Protein AF-A0A2A3MNR7-F1 (afdb_monomer)

Structure (mmCIF, N/CA/C/O backbone):
data_AF-A0A2A3MNR7-F1
#
_entry.id   AF-A0A2A3MNR7-F1
#
loop_
_atom_site.group_PDB
_atom_site.id
_atom_site.type_symbol
_atom_site.label_atom_id
_atom_site.label_alt_id
_atom_site.label_comp_id
_atom_site.label_asym_id
_atom_site.label_entity_id
_atom_site.label_seq_id
_atom_site.pdbx_PDB_ins_code
_atom_site.Cartn_x
_atom_site.Cartn_y
_atom_site.Cartn_z
_atom_site.occupancy
_atom_site.B_iso_or_equiv
_atom_site.auth_seq_id
_atom_site.auth_comp_id
_atom_site.auth_asym_id
_atom_site.auth_atom_id
_atom_site.pdbx_PDB_model_num
ATOM 1 N N . TYR A 1 1 ? 2.827 24.874 8.748 1.00 55.03 1 TYR A N 1
ATOM 2 C CA . TYR A 1 1 ? 3.082 24.384 10.120 1.00 55.03 1 TYR A CA 1
ATOM 3 C C . TYR A 1 1 ? 2.270 25.100 11.199 1.00 55.03 1 TYR A C 1
ATOM 5 O O . TYR A 1 1 ? 1.601 24.413 11.955 1.00 55.03 1 TYR A O 1
ATOM 13 N N . LEU A 1 2 ? 2.223 26.439 11.249 1.00 73.94 2 LEU A N 1
ATOM 14 C CA . LEU A 1 2 ? 1.468 27.181 12.283 1.00 73.94 2 LEU A CA 1
ATOM 15 C C . LEU A 1 2 ? -0.042 26.859 12.340 1.00 73.94 2 LEU A C 1
ATOM 17 O O . LEU A 1 2 ? -0.613 26.759 13.419 1.00 73.94 2 LEU A O 1
ATOM 21 N N . VAL A 1 3 ? -0.674 26.610 11.189 1.00 75.38 3 VAL A N 1
ATOM 22 C CA . VAL A 1 3 ? -2.097 26.222 11.105 1.00 75.38 3 VAL A CA 1
ATOM 23 C C . VAL A 1 3 ? -2.357 24.831 11.700 1.00 75.38 3 VAL A C 1
ATOM 25 O O . VAL A 1 3 ? -3.360 24.630 12.377 1.00 75.38 3 VAL A O 1
ATOM 28 N N . ALA A 1 4 ? -1.428 23.887 11.519 1.00 69.19 4 ALA A N 1
ATOM 29 C CA . ALA A 1 4 ? -1.534 22.541 12.084 1.00 69.19 4 ALA A CA 1
ATOM 30 C C . ALA A 1 4 ? -1.409 22.557 13.616 1.00 69.19 4 ALA A C 1
ATOM 32 O O . ALA A 1 4 ? -2.132 21.832 14.297 1.00 69.19 4 ALA A O 1
ATOM 33 N N . ILE A 1 5 ? -0.553 23.436 14.153 1.00 79.00 5 ILE A N 1
ATOM 34 C CA . ILE A 1 5 ? -0.389 23.664 15.598 1.00 79.00 5 ILE A CA 1
ATOM 35 C C . ILE A 1 5 ? -1.657 24.302 16.187 1.00 79.00 5 ILE A C 1
ATOM 37 O O . ILE A 1 5 ? -2.170 23.855 17.209 1.00 79.00 5 ILE A O 1
ATOM 41 N N . GLY A 1 6 ? -2.221 25.306 15.509 1.00 86.88 6 GLY A N 1
ATOM 42 C CA . GLY A 1 6 ? -3.473 25.936 15.938 1.00 86.88 6 GLY A CA 1
ATOM 43 C C . GLY A 1 6 ? -4.669 24.976 15.933 1.00 86.88 6 GLY A C 1
ATOM 44 O O . GLY A 1 6 ? -5.518 25.048 16.819 1.00 86.88 6 GLY A O 1
ATOM 45 N N . ALA A 1 7 ? -4.723 24.054 14.969 1.00 75.44 7 ALA A N 1
ATOM 46 C CA . ALA A 1 7 ? -5.771 23.039 14.882 1.00 75.44 7 ALA A CA 1
ATOM 47 C C . ALA A 1 7 ? -5.629 21.945 15.956 1.00 75.44 7 ALA A C 1
ATOM 49 O O . ALA A 1 7 ? -6.628 21.541 16.547 1.00 75.44 7 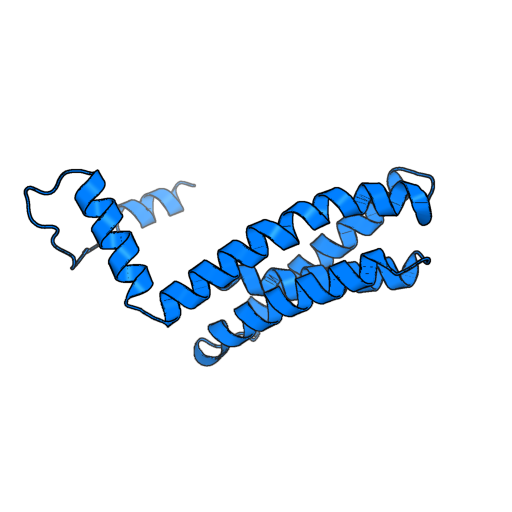ALA A O 1
ATOM 50 N N . THR A 1 8 ? -4.401 21.513 16.264 1.00 75.06 8 THR A N 1
ATOM 51 C CA . THR A 1 8 ? -4.145 20.516 17.324 1.00 75.06 8 THR A CA 1
ATOM 52 C C . THR A 1 8 ? -4.439 21.056 18.718 1.00 75.06 8 THR A C 1
ATOM 54 O O . THR A 1 8 ? -5.001 20.334 19.534 1.00 75.06 8 THR A O 1
ATOM 57 N N . LEU A 1 9 ? -4.169 22.336 18.984 1.00 77.50 9 LEU A N 1
ATOM 58 C CA . LEU A 1 9 ? -4.509 22.962 20.270 1.00 77.50 9 LEU A CA 1
ATOM 59 C C . LEU A 1 9 ? -6.023 23.130 20.492 1.00 77.50 9 LEU A C 1
ATOM 61 O O . LEU A 1 9 ? -6.460 23.281 21.629 1.00 77.50 9 LEU A O 1
ATOM 65 N N . ARG A 1 10 ? -6.831 23.102 19.423 1.00 74.62 10 ARG A N 1
ATOM 66 C CA . ARG A 1 10 ? -8.303 23.183 19.493 1.00 74.62 10 ARG A CA 1
ATOM 67 C C . ARG A 1 10 ? -8.988 21.820 19.560 1.00 74.62 10 ARG A C 1
ATOM 69 O O . ARG A 1 10 ? -10.193 21.757 19.793 1.00 74.62 10 ARG A O 1
ATOM 76 N N . LEU A 1 11 ? -8.241 20.737 19.362 1.00 68.94 11 LEU A N 1
ATOM 77 C CA . LEU A 1 11 ? -8.750 19.382 19.507 1.00 68.94 11 LEU A CA 1
ATOM 78 C C . LEU A 1 11 ? -8.827 19.026 20.994 1.00 68.94 11 LEU A C 1
ATOM 80 O O . LEU A 1 11 ? -7.868 18.559 21.601 1.00 68.94 11 LEU A O 1
ATOM 84 N N . THR A 1 12 ? -10.005 19.205 21.586 1.00 56.69 12 THR A N 1
ATOM 85 C CA . THR A 1 12 ? -10.353 18.529 22.838 1.00 56.69 12 THR A CA 1
ATOM 86 C C . THR A 1 12 ? -10.630 17.062 22.515 1.00 56.69 12 THR A C 1
ATOM 88 O O . THR A 1 12 ? -11.754 16.678 22.200 1.00 56.69 12 THR A O 1
ATOM 91 N N . TYR A 1 13 ? -9.583 16.237 22.537 1.00 58.97 13 TYR A N 1
ATOM 92 C CA . TYR A 1 13 ? -9.712 14.789 22.400 1.00 58.97 13 TYR A CA 1
ATOM 93 C C . TYR A 1 13 ? -10.429 14.235 23.638 1.00 58.97 13 TYR A C 1
ATOM 95 O O . TYR A 1 13 ? -9.826 14.023 24.691 1.00 58.97 13 TYR A O 1
ATOM 103 N N . ARG A 1 14 ? -11.747 14.049 23.535 1.00 44.31 14 ARG A N 1
ATOM 104 C CA . ARG A 1 14 ? -12.553 13.420 24.581 1.00 44.31 14 ARG A CA 1
ATOM 105 C C . ARG A 1 14 ? -12.430 11.907 24.433 1.00 44.31 14 ARG A C 1
ATOM 107 O O . ARG A 1 14 ? -13.185 11.281 23.700 1.00 44.31 14 ARG A O 1
ATOM 114 N N . ASN A 1 15 ? -11.434 11.336 25.104 1.00 53.00 15 ASN A N 1
ATOM 115 C CA . ASN A 1 15 ? -11.301 9.892 25.232 1.00 53.00 15 ASN A CA 1
ATOM 116 C C . ASN A 1 15 ? -12.396 9.396 26.192 1.00 53.00 15 ASN A C 1
ATOM 118 O O . ASN A 1 15 ? -12.287 9.596 27.399 1.00 53.00 15 ASN A O 1
ATOM 122 N N . GLU A 1 16 ? -13.472 8.801 25.674 1.00 51.75 16 GLU A N 1
ATOM 123 C CA . GLU A 1 16 ? -14.522 8.186 26.509 1.00 51.75 16 GLU A CA 1
ATOM 124 C C . GLU A 1 16 ? -14.051 6.883 27.179 1.00 51.75 16 GLU A C 1
ATOM 126 O O . GLU A 1 16 ? -14.688 6.397 28.110 1.00 51.75 16 GLU A O 1
ATOM 131 N N . ALA A 1 17 ? -12.880 6.364 26.800 1.00 54.88 17 ALA A N 1
ATOM 132 C CA . ALA A 1 17 ? -12.190 5.333 27.560 1.00 54.88 17 ALA A CA 1
ATOM 133 C C . ALA A 1 17 ? -11.466 5.962 28.764 1.00 54.88 17 ALA A C 1
ATOM 135 O O . ALA A 1 17 ? -1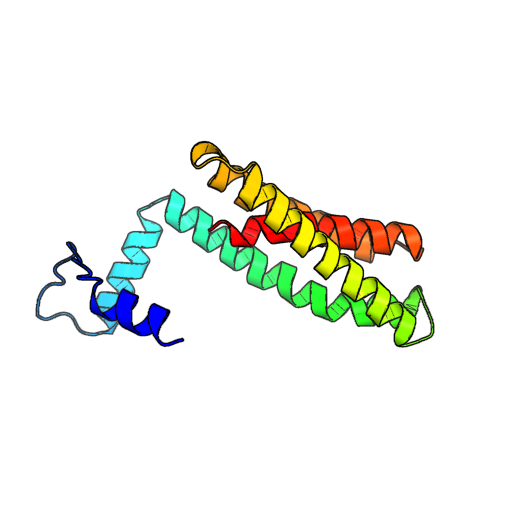0.255 6.202 28.739 1.00 54.88 17 ALA A O 1
ATOM 136 N N . GLN A 1 18 ? -12.211 6.247 29.835 1.00 51.12 18 GLN A N 1
ATOM 137 C CA . GLN A 1 18 ? -11.621 6.428 31.162 1.00 51.12 18 GLN A CA 1
ATOM 138 C C . GLN A 1 18 ? -10.896 5.132 31.547 1.00 51.12 18 GLN A C 1
ATOM 140 O O . GLN A 1 18 ? -11.519 4.139 31.913 1.00 51.12 18 GLN A O 1
ATOM 145 N N . ALA A 1 19 ? -9.566 5.133 31.439 1.00 54.88 19 ALA A N 1
ATOM 146 C CA . ALA A 1 19 ? -8.748 4.064 31.992 1.00 54.88 19 ALA A CA 1
ATOM 147 C C . ALA A 1 19 ? -8.894 4.068 33.526 1.00 54.88 19 ALA A C 1
ATOM 149 O O . ALA A 1 19 ? -8.860 5.152 34.122 1.00 54.88 19 ALA A O 1
ATOM 150 N N . PRO A 1 20 ? -9.018 2.900 34.182 1.00 56.22 20 PRO A N 1
ATOM 151 C CA . PRO A 1 20 ? -8.999 2.830 35.634 1.00 56.22 20 PRO A CA 1
ATOM 152 C C . PRO A 1 20 ? -7.701 3.466 36.142 1.00 56.22 20 PRO A C 1
ATOM 154 O O . PRO A 1 20 ? -6.596 3.078 35.749 1.00 56.22 20 PRO A O 1
ATOM 157 N N . SER A 1 21 ? -7.824 4.474 37.000 1.00 56.59 21 SER A N 1
ATOM 158 C CA . SER A 1 21 ? -6.699 5.106 37.682 1.00 56.59 21 SER A CA 1
ATOM 159 C C . SER A 1 21 ? -6.030 4.076 38.602 1.00 56.59 21 SER A C 1
ATOM 161 O O . SER A 1 21 ? -6.475 3.875 39.728 1.00 56.59 21 SER A O 1
ATOM 163 N N . GLY A 1 22 ? -5.002 3.383 38.097 1.00 62.06 22 GLY A N 1
ATOM 164 C CA . GLY A 1 22 ? -4.245 2.369 38.845 1.00 62.06 22 GLY A CA 1
ATOM 165 C C . GLY A 1 22 ? -3.518 1.314 38.001 1.00 62.06 22 GLY A C 1
ATOM 166 O O . GLY A 1 22 ? -2.625 0.646 38.518 1.00 62.06 22 GLY A O 1
ATOM 167 N N . GLU A 1 23 ? -3.836 1.158 36.710 1.00 61.78 23 GLU A N 1
ATOM 168 C CA . GLU A 1 23 ? -3.186 0.139 35.872 1.00 61.78 23 GLU A CA 1
ATOM 169 C C . GLU A 1 23 ? -1.799 0.570 35.365 1.00 61.78 23 GLU A C 1
ATOM 171 O O . GLU A 1 23 ? -1.623 1.599 34.698 1.00 61.78 23 GLU A O 1
ATOM 176 N N . GLY A 1 24 ? -0.795 -0.270 35.649 1.00 81.44 24 GLY A N 1
ATOM 177 C CA . GLY A 1 24 ? 0.557 -0.131 35.112 1.00 81.44 24 GLY A CA 1
ATOM 178 C C . GLY A 1 24 ? 0.563 -0.045 33.581 1.00 81.44 24 GLY A C 1
ATOM 179 O O . GLY A 1 24 ? -0.357 -0.505 32.906 1.00 81.44 24 GLY A O 1
ATOM 180 N N . VAL A 1 25 ? 1.616 0.546 33.008 1.00 83.44 25 VAL A N 1
ATOM 181 C CA . VAL A 1 25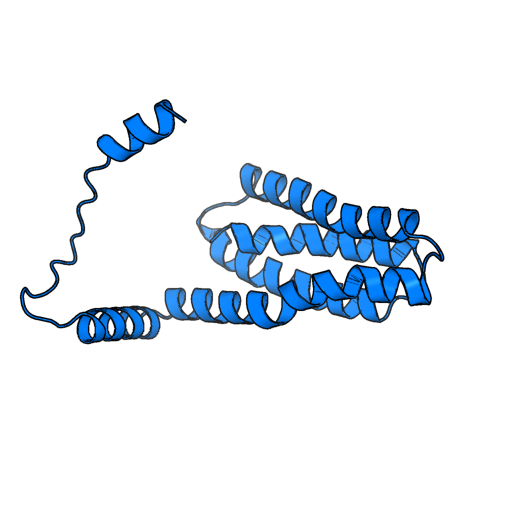 ? 1.751 0.746 31.547 1.00 83.44 25 VAL A CA 1
ATOM 182 C C . VAL A 1 25 ? 1.516 -0.555 30.765 1.00 83.44 25 VAL A C 1
ATOM 184 O O . VAL A 1 25 ? 0.814 -0.540 29.759 1.00 83.44 25 VAL A O 1
ATOM 187 N N . LEU A 1 26 ? 2.017 -1.689 31.270 1.00 85.12 26 LEU A N 1
ATOM 188 C CA . LEU A 1 26 ? 1.795 -3.011 30.674 1.00 85.12 26 LEU A CA 1
ATOM 189 C C . LEU A 1 26 ? 0.319 -3.438 30.664 1.00 85.12 26 LEU A C 1
ATOM 191 O O . LEU A 1 26 ? -0.127 -4.017 29.679 1.00 85.12 26 LEU A O 1
ATOM 195 N N . GLY A 1 27 ? -0.438 -3.137 31.724 1.00 84.12 27 GLY A N 1
ATOM 196 C CA . GLY A 1 27 ? -1.868 -3.454 31.810 1.00 84.12 27 GLY A CA 1
ATOM 197 C C . GLY A 1 27 ? -2.672 -2.713 30.745 1.00 84.12 27 GLY A C 1
ATOM 198 O O . GLY A 1 27 ? -3.494 -3.311 30.057 1.00 84.12 27 GLY A O 1
ATOM 199 N N . ARG A 1 28 ? -2.324 -1.445 30.500 1.00 80.31 28 ARG A N 1
ATOM 200 C CA . ARG A 1 28 ? -2.938 -0.632 29.441 1.00 80.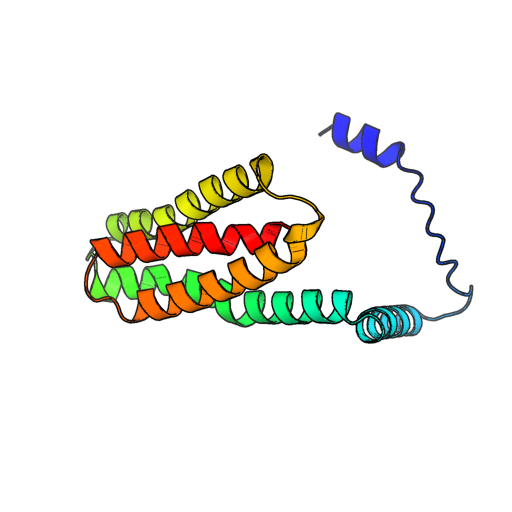31 28 ARG A CA 1
ATOM 201 C C . ARG A 1 28 ? -2.616 -1.144 28.038 1.00 80.31 28 ARG A C 1
ATOM 203 O O . ARG A 1 28 ? -3.502 -1.182 27.187 1.00 80.31 28 ARG A O 1
ATOM 210 N N . VAL A 1 29 ? -1.375 -1.573 27.797 1.00 86.38 29 VAL A N 1
ATOM 211 C CA . VAL A 1 29 ? -0.990 -2.193 26.516 1.00 86.38 29 VAL A CA 1
ATOM 212 C C . VAL A 1 29 ? -1.738 -3.512 26.312 1.00 86.38 29 VAL A C 1
ATOM 214 O O . VAL A 1 29 ? -2.312 -3.723 25.247 1.00 86.38 29 VAL A O 1
ATOM 217 N N . ALA A 1 30 ? -1.796 -4.373 27.331 1.00 87.69 30 ALA A N 1
ATOM 218 C CA . ALA A 1 30 ? -2.508 -5.647 27.256 1.00 87.69 30 ALA A CA 1
ATOM 219 C C . ALA A 1 30 ? -4.018 -5.460 27.022 1.00 87.69 30 ALA A C 1
ATOM 221 O O . ALA A 1 30 ? -4.601 -6.164 26.197 1.00 87.69 30 ALA A O 1
ATOM 222 N N . ALA A 1 31 ? -4.641 -4.481 27.687 1.00 84.50 31 ALA A N 1
ATOM 223 C CA . ALA A 1 31 ? -6.040 -4.124 27.466 1.00 84.50 31 ALA A CA 1
ATOM 224 C C . ALA A 1 31 ? -6.285 -3.628 26.031 1.00 84.50 31 ALA A C 1
ATOM 226 O O . ALA A 1 31 ? -7.248 -4.050 25.395 1.00 84.50 31 ALA A O 1
ATOM 227 N N . GLY A 1 32 ? -5.386 -2.799 25.490 1.00 83.88 32 GLY A N 1
ATOM 228 C CA . GLY A 1 32 ? -5.453 -2.340 24.100 1.00 83.88 32 GLY A CA 1
ATOM 229 C C . GLY A 1 32 ? -5.310 -3.477 23.084 1.00 83.88 32 GLY A C 1
ATOM 230 O O . GLY A 1 32 ? -6.081 -3.548 22.129 1.00 83.88 32 GLY A O 1
ATOM 231 N N . VAL A 1 33 ? -4.379 -4.410 23.312 1.00 88.06 33 VAL A N 1
ATOM 232 C CA . VAL A 1 33 ? -4.225 -5.606 22.464 1.00 88.06 33 VAL A CA 1
ATOM 233 C C . VAL A 1 33 ? -5.489 -6.461 22.510 1.00 88.06 33 VAL A C 1
ATOM 235 O O . VAL A 1 33 ? -5.993 -6.861 21.464 1.00 88.06 33 VAL A O 1
ATOM 238 N N . ARG A 1 34 ? -6.042 -6.705 23.700 1.00 89.00 34 ARG A N 1
ATOM 239 C CA . ARG A 1 34 ? -7.278 -7.479 23.852 1.00 89.00 34 ARG A CA 1
ATOM 240 C C . ARG A 1 34 ? -8.462 -6.816 23.146 1.00 89.00 34 ARG A C 1
ATOM 242 O O . ARG A 1 34 ? -9.210 -7.505 22.470 1.00 89.00 34 ARG A O 1
ATOM 249 N N . LEU A 1 35 ? -8.577 -5.491 23.228 1.00 87.88 35 LEU A N 1
ATOM 250 C CA . LEU A 1 35 ? -9.610 -4.726 22.528 1.00 87.88 35 LEU A CA 1
ATOM 251 C C . LEU A 1 35 ? -9.526 -4.896 21.003 1.00 87.88 35 LEU A C 1
ATOM 253 O O . LEU A 1 35 ? -10.547 -5.081 20.346 1.00 87.88 35 LEU A O 1
ATOM 257 N N . VAL A 1 36 ? -8.315 -4.878 20.439 1.00 88.69 36 VAL A N 1
ATOM 258 C CA . VAL A 1 36 ? -8.111 -5.148 19.006 1.00 88.69 36 VAL A CA 1
ATOM 259 C C . VAL A 1 36 ? -8.517 -6.578 18.651 1.00 88.69 36 VAL A C 1
ATOM 261 O O . VAL A 1 36 ? -9.132 -6.778 17.607 1.00 88.69 36 VAL A O 1
ATOM 264 N N . LEU A 1 37 ? -8.186 -7.551 19.506 1.00 89.31 37 LEU A N 1
ATOM 265 C CA . LEU A 1 37 ? -8.484 -8.971 19.290 1.00 89.31 37 LEU A CA 1
ATOM 266 C C . LEU A 1 37 ? -9.977 -9.312 19.434 1.00 89.31 37 LEU A C 1
ATOM 268 O O . LEU A 1 37 ? -10.457 -10.216 18.751 1.00 89.31 37 LEU A O 1
ATOM 272 N N . ASP A 1 38 ? -10.711 -8.592 20.283 1.00 92.69 38 ASP A N 1
ATOM 273 C CA . ASP A 1 38 ? -12.154 -8.790 20.468 1.00 92.69 38 ASP A CA 1
ATOM 274 C C . ASP A 1 38 ? -12.967 -8.225 19.282 1.00 92.69 38 ASP A C 1
ATOM 276 O O . ASP A 1 38 ? -14.027 -8.758 18.938 1.00 92.69 38 ASP A O 1
ATOM 280 N N . ASP A 1 39 ? -12.462 -7.191 18.595 1.00 91.50 39 ASP A N 1
ATOM 281 C CA . ASP A 1 39 ? -13.085 -6.636 17.390 1.00 91.50 39 ASP A CA 1
ATOM 282 C C . ASP A 1 39 ? -12.516 -7.274 16.107 1.00 91.50 39 ASP A C 1
ATOM 284 O O . ASP A 1 39 ? -11.377 -7.040 15.687 1.00 91.50 39 ASP A O 1
ATOM 288 N N . ARG A 1 40 ? -13.358 -8.048 15.410 1.00 87.81 40 ARG A N 1
ATOM 289 C CA . ARG A 1 40 ? -12.988 -8.728 14.154 1.00 87.81 40 ARG A CA 1
ATOM 290 C C . ARG A 1 40 ? -12.491 -7.776 13.063 1.00 87.81 40 ARG A C 1
ATOM 292 O O . ARG A 1 40 ? -11.651 -8.175 12.257 1.00 87.81 40 ARG A O 1
ATOM 299 N N . ARG A 1 41 ? -13.009 -6.547 12.993 1.00 87.06 41 ARG A N 1
ATOM 300 C CA . ARG A 1 41 ? -12.613 -5.556 11.985 1.00 87.06 41 ARG A CA 1
ATOM 301 C C . ARG A 1 41 ? -11.240 -4.979 12.310 1.00 87.06 41 ARG A C 1
ATOM 303 O O . ARG A 1 41 ? -10.414 -4.890 11.404 1.00 87.06 41 ARG A O 1
ATOM 310 N N . LEU A 1 42 ? -10.980 -4.637 13.573 1.00 88.81 42 LEU A N 1
ATOM 311 C CA . LEU A 1 42 ? -9.657 -4.167 14.005 1.00 88.81 42 LEU A CA 1
ATOM 312 C C . LEU A 1 42 ? -8.600 -5.262 13.841 1.00 88.81 42 LEU A C 1
ATOM 314 O O . LEU A 1 42 ? -7.530 -5.001 13.292 1.00 88.81 42 LEU A O 1
ATOM 318 N N . THR A 1 43 ? -8.931 -6.497 14.219 1.00 89.94 43 THR A N 1
ATOM 319 C CA . THR A 1 43 ? -8.069 -7.661 13.983 1.00 89.94 43 THR A CA 1
ATOM 320 C C . THR A 1 43 ? -7.760 -7.836 12.495 1.00 89.94 43 THR A C 1
ATOM 322 O O . THR A 1 43 ? -6.602 -8.017 12.130 1.00 89.94 43 THR A O 1
ATOM 325 N N . ALA A 1 44 ? -8.761 -7.733 11.612 1.00 88.69 44 ALA A N 1
ATOM 326 C CA . ALA A 1 44 ? -8.545 -7.851 10.170 1.00 88.69 44 ALA A CA 1
ATOM 327 C C . ALA A 1 44 ? -7.616 -6.754 9.622 1.00 88.69 44 ALA A C 1
ATOM 329 O O . ALA A 1 44 ? -6.705 -7.062 8.855 1.00 88.69 44 ALA A O 1
ATOM 330 N N . ILE A 1 45 ? -7.803 -5.497 10.041 1.00 91.25 45 ILE A N 1
ATOM 331 C CA . ILE A 1 45 ? -6.917 -4.385 9.659 1.00 91.25 45 ILE A CA 1
ATOM 332 C C . ILE A 1 45 ? -5.489 -4.658 10.142 1.00 91.25 45 ILE A C 1
ATOM 334 O O . ILE A 1 45 ? -4.545 -4.522 9.366 1.00 91.25 45 ILE A O 1
ATOM 338 N N . MET A 1 46 ? -5.324 -5.110 11.387 1.00 91.00 46 MET A N 1
ATOM 339 C CA . MET A 1 46 ? -4.013 -5.419 11.961 1.00 91.00 46 MET A CA 1
ATOM 340 C C . MET A 1 46 ? -3.309 -6.558 11.214 1.00 91.00 46 MET A C 1
ATOM 342 O O . MET A 1 46 ? -2.131 -6.444 10.887 1.00 91.00 46 MET A O 1
ATOM 346 N N . ILE A 1 47 ? -4.027 -7.638 10.893 1.00 91.38 47 ILE A N 1
ATOM 347 C CA . ILE A 1 47 ? -3.479 -8.781 10.149 1.00 91.38 47 ILE A CA 1
ATOM 348 C C . ILE A 1 47 ? -3.038 -8.349 8.752 1.00 91.38 47 ILE A C 1
ATOM 350 O O . ILE A 1 47 ? -1.925 -8.658 8.337 1.00 91.38 47 ILE A O 1
ATOM 354 N N . VAL A 1 48 ? -3.884 -7.622 8.025 1.00 90.50 48 VAL A N 1
ATOM 355 C CA . VAL A 1 48 ? -3.549 -7.151 6.675 1.00 90.50 48 VAL A CA 1
ATOM 356 C C . VAL A 1 48 ? -2.393 -6.152 6.722 1.00 90.50 48 VAL A C 1
ATOM 358 O O . VAL A 1 48 ? -1.507 -6.213 5.873 1.00 90.50 48 VAL A O 1
ATOM 361 N N . THR A 1 49 ? -2.337 -5.307 7.753 1.00 90.94 49 THR A N 1
ATOM 362 C CA . THR A 1 49 ? -1.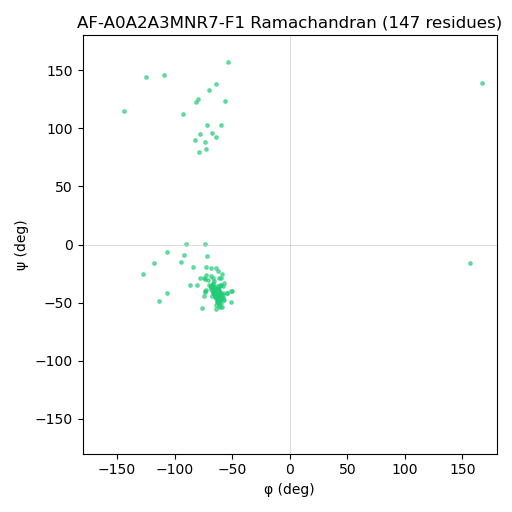193 -4.425 8.015 1.00 90.94 49 THR A CA 1
ATOM 363 C C . THR A 1 49 ? 0.080 -5.221 8.218 1.00 90.94 49 THR A C 1
ATOM 365 O O . THR A 1 49 ? 1.105 -4.899 7.617 1.00 90.94 49 THR A O 1
ATOM 368 N N . LEU A 1 50 ? 0.025 -6.284 9.013 1.00 92.25 50 LEU A N 1
ATOM 369 C CA . LEU A 1 50 ? 1.170 -7.149 9.249 1.00 92.25 50 LEU A CA 1
ATOM 370 C C . LEU A 1 50 ? 1.623 -7.840 7.954 1.00 92.25 50 LEU A C 1
ATOM 372 O O . LEU A 1 50 ? 2.812 -7.847 7.653 1.00 92.25 50 LEU A O 1
ATOM 376 N N . ILE A 1 51 ? 0.681 -8.347 7.152 1.00 89.25 51 ILE A N 1
ATOM 377 C CA . ILE A 1 51 ? 0.961 -8.953 5.842 1.00 89.25 51 ILE A CA 1
ATOM 378 C C . ILE A 1 51 ? 1.638 -7.937 4.922 1.00 89.25 51 ILE A C 1
ATOM 380 O O . ILE A 1 51 ? 2.694 -8.228 4.366 1.00 89.25 51 ILE A O 1
ATOM 384 N N . TYR A 1 52 ? 1.079 -6.736 4.782 1.00 88.31 52 TYR A N 1
ATOM 385 C CA . TYR A 1 52 ? 1.675 -5.705 3.936 1.00 88.31 52 TYR A CA 1
ATOM 386 C C . TYR A 1 52 ? 3.091 -5.355 4.413 1.00 88.31 52 TYR A C 1
ATOM 388 O O . TYR A 1 52 ? 4.021 -5.290 3.616 1.00 88.31 52 TYR A O 1
ATOM 396 N N . ASN A 1 53 ? 3.304 -5.227 5.722 1.00 90.06 53 ASN A N 1
ATOM 397 C CA . ASN A 1 53 ? 4.627 -4.895 6.242 1.00 90.06 53 ASN A CA 1
ATOM 398 C C . ASN A 1 53 ? 5.665 -6.007 6.063 1.00 90.06 53 ASN A C 1
ATOM 400 O O . ASN A 1 53 ? 6.827 -5.707 5.803 1.00 90.06 53 ASN A O 1
ATOM 404 N N . ILE A 1 54 ? 5.261 -7.271 6.174 1.00 89.19 54 ILE A N 1
ATOM 405 C CA . ILE A 1 54 ? 6.173 -8.412 6.032 1.00 89.19 54 ILE A CA 1
ATOM 406 C C . ILE A 1 54 ? 6.448 -8.738 4.560 1.00 89.19 54 ILE A C 1
ATOM 408 O O . ILE A 1 54 ? 7.558 -9.146 4.234 1.00 89.19 54 ILE A O 1
ATOM 412 N N . PHE A 1 55 ? 5.469 -8.570 3.669 1.00 84.56 55 PHE A N 1
ATOM 413 C CA . PHE A 1 55 ? 5.588 -9.015 2.278 1.00 84.56 55 PHE A CA 1
ATOM 414 C C . PHE A 1 55 ? 5.773 -7.872 1.282 1.00 84.56 55 PHE A C 1
ATOM 416 O O . PHE A 1 55 ? 6.597 -7.997 0.384 1.00 84.56 55 PHE A O 1
ATOM 423 N N . ALA A 1 56 ? 5.058 -6.754 1.422 1.00 83.25 56 ALA A N 1
ATOM 424 C CA . ALA A 1 56 ? 5.112 -5.675 0.437 1.00 83.25 56 ALA A CA 1
ATOM 425 C C . ALA A 1 56 ? 6.396 -4.845 0.569 1.00 83.25 56 ALA A C 1
ATOM 427 O O . ALA A 1 56 ? 7.168 -4.741 -0.385 1.00 83.25 56 ALA A O 1
ATOM 428 N N . TRP A 1 57 ? 6.683 -4.316 1.762 1.00 81.81 57 TRP A N 1
ATOM 429 C CA . TRP A 1 57 ? 7.859 -3.461 1.976 1.00 81.81 57 TRP A CA 1
ATOM 430 C C . TRP A 1 57 ? 9.195 -4.132 1.628 1.00 81.81 57 TRP A C 1
ATOM 432 O O . TRP A 1 57 ? 10.025 -3.484 0.999 1.00 81.81 57 TRP A O 1
ATOM 442 N N . PRO A 1 58 ? 9.444 -5.412 1.954 1.00 85.44 58 PRO A N 1
ATOM 443 C CA . PRO A 1 58 ? 10.690 -6.051 1.537 1.00 85.44 58 PRO A CA 1
ATOM 444 C C . PRO A 1 58 ? 10.780 -6.270 0.025 1.00 85.44 58 PRO A C 1
ATOM 446 O O . PRO A 1 58 ? 11.876 -6.292 -0.523 1.00 85.44 58 PRO A O 1
ATOM 449 N N . THR A 1 59 ? 9.653 -6.403 -0.679 1.00 80.62 59 THR A N 1
ATOM 450 C CA . THR A 1 59 ? 9.687 -6.584 -2.137 1.00 80.62 59 THR A CA 1
ATOM 451 C C . THR A 1 59 ? 10.068 -5.312 -2.892 1.00 80.62 59 THR A C 1
ATOM 453 O O . THR A 1 59 ? 10.678 -5.420 -3.955 1.00 80.62 59 THR A O 1
ATOM 456 N N . THR A 1 60 ? 9.824 -4.114 -2.343 1.00 78.88 60 THR A N 1
ATOM 457 C CA . THR A 1 60 ? 10.261 -2.856 -2.983 1.00 78.88 60 THR A CA 1
ATOM 458 C C . THR A 1 60 ? 11.781 -2.722 -3.017 1.00 78.88 60 THR A C 1
ATOM 460 O O . THR A 1 60 ? 12.326 -2.222 -3.999 1.00 78.88 60 THR A O 1
ATOM 463 N N . SER A 1 61 ? 12.492 -3.235 -2.005 1.00 82.25 61 SER A N 1
ATOM 464 C CA . SER A 1 61 ? 13.961 -3.246 -2.000 1.00 82.25 61 SER A CA 1
ATOM 465 C C . SER A 1 61 ? 14.557 -4.266 -2.978 1.00 82.25 61 SER A C 1
ATOM 467 O O . SER A 1 61 ? 15.704 -4.112 -3.393 1.00 82.25 61 SER A O 1
ATOM 469 N N . MET A 1 62 ? 13.778 -5.266 -3.409 1.00 81.88 62 MET A N 1
ATOM 470 C CA . MET A 1 62 ? 14.193 -6.231 -4.434 1.00 81.88 62 MET A CA 1
ATOM 471 C C . MET A 1 62 ? 13.984 -5.735 -5.869 1.00 81.88 62 MET A C 1
ATOM 473 O O . MET A 1 62 ? 14.638 -6.245 -6.778 1.00 81.88 62 MET A O 1
ATOM 477 N N . VAL A 1 63 ? 13.128 -4.731 -6.096 1.00 79.94 63 VAL A N 1
ATOM 478 C CA . VAL A 1 63 ? 12.937 -4.103 -7.418 1.00 79.94 63 VAL A CA 1
ATOM 479 C C . VAL A 1 63 ? 14.263 -3.683 -8.069 1.00 79.94 63 VAL A C 1
ATOM 481 O O . VAL A 1 63 ? 14.480 -4.062 -9.222 1.00 79.94 63 VAL A O 1
ATOM 484 N N . PRO A 1 64 ? 15.181 -2.966 -7.386 1.00 74.69 64 PRO A N 1
ATOM 485 C CA . PRO A 1 64 ? 16.463 -2.602 -7.980 1.00 74.69 64 PRO A CA 1
ATOM 486 C C . PRO A 1 64 ? 17.374 -3.797 -8.253 1.00 74.69 64 PRO A C 1
ATOM 488 O O . PRO A 1 64 ? 18.048 -3.803 -9.279 1.00 74.69 64 PRO A O 1
ATOM 491 N N . VAL A 1 65 ? 17.345 -4.827 -7.401 1.00 78.12 65 VAL A N 1
ATOM 492 C CA . VAL A 1 65 ? 18.125 -6.061 -7.597 1.00 78.12 65 VAL A CA 1
ATOM 493 C C . VAL A 1 65 ? 17.674 -6.771 -8.877 1.00 78.12 65 VAL A C 1
ATOM 495 O O . VAL A 1 65 ? 18.480 -7.050 -9.759 1.00 78.12 65 VAL A O 1
ATOM 498 N N . ILE A 1 66 ? 16.363 -6.969 -9.044 1.00 75.75 66 ILE A N 1
ATOM 499 C CA . ILE A 1 66 ? 15.785 -7.615 -10.234 1.00 75.75 66 ILE A CA 1
ATOM 500 C C . ILE A 1 66 ? 15.979 -6.747 -11.489 1.00 75.75 66 ILE A C 1
ATOM 502 O O . ILE A 1 66 ? 16.281 -7.263 -12.568 1.00 75.75 66 ILE A O 1
ATOM 506 N N . GLY A 1 67 ? 15.818 -5.428 -11.356 1.00 70.81 67 GLY A N 1
ATOM 507 C CA . GLY A 1 67 ? 15.984 -4.474 -12.450 1.00 70.81 67 GLY A CA 1
ATOM 508 C C . GLY A 1 67 ? 17.410 -4.437 -13.001 1.00 70.81 67 GLY A C 1
ATOM 509 O O . GLY A 1 67 ? 17.587 -4.434 -14.222 1.00 70.81 67 GLY A O 1
ATOM 510 N N . GLN A 1 68 ? 18.406 -4.461 -12.111 1.00 68.88 68 GLN A N 1
ATOM 511 C CA . GLN A 1 68 ? 19.823 -4.443 -12.466 1.00 68.88 68 GLN A CA 1
ATOM 512 C C . GLN A 1 68 ? 20.294 -5.783 -13.046 1.00 68.88 68 GLN A C 1
ATOM 514 O O . GLN A 1 68 ? 21.045 -5.788 -14.021 1.00 68.88 68 GLN A O 1
ATOM 519 N N . ASP A 1 69 ? 19.829 -6.906 -12.491 1.00 65.38 69 ASP A N 1
ATOM 520 C CA . ASP A 1 69 ? 20.292 -8.240 -12.891 1.00 65.38 69 ASP A CA 1
ATOM 521 C C . ASP A 1 69 ? 19.681 -8.735 -14.211 1.00 65.38 69 ASP A C 1
ATOM 523 O O . ASP A 1 69 ? 20.295 -9.552 -14.899 1.00 65.38 69 ASP A O 1
ATOM 527 N N . ARG A 1 70 ? 18.460 -8.299 -14.570 1.00 62.91 70 ARG A N 1
ATOM 528 C CA . ARG A 1 70 ? 17.707 -8.911 -15.687 1.00 62.91 70 ARG A CA 1
ATOM 529 C C . ARG A 1 70 ? 17.189 -7.969 -16.764 1.00 62.91 70 ARG A C 1
ATOM 531 O O . ARG A 1 70 ? 16.934 -8.437 -17.870 1.00 62.91 70 ARG A O 1
ATOM 538 N N . LEU A 1 71 ? 16.963 -6.692 -16.458 1.00 59.78 71 LEU A N 1
ATOM 539 C CA . LEU A 1 71 ? 16.091 -5.848 -17.283 1.00 59.78 71 LEU A CA 1
ATOM 540 C C . LEU A 1 71 ? 16.845 -4.713 -17.984 1.00 59.78 71 LEU A C 1
ATOM 542 O O . LEU A 1 71 ? 16.684 -4.556 -19.194 1.00 59.78 71 LEU A O 1
ATOM 546 N N . LEU A 1 72 ? 17.682 -3.952 -17.270 1.00 63.00 72 LEU A N 1
ATOM 547 C CA . LEU A 1 72 ? 18.457 -2.832 -17.820 1.00 63.00 72 LEU A CA 1
ATOM 548 C C . LEU A 1 72 ? 19.837 -2.765 -17.139 1.00 63.00 72 LEU A C 1
ATOM 550 O O . LEU A 1 72 ? 19.898 -2.468 -15.945 1.00 63.00 72 LEU A O 1
ATOM 554 N N . PRO A 1 73 ? 20.954 -2.981 -17.860 1.00 59.31 73 PRO A N 1
ATOM 555 C CA . PRO A 1 73 ? 22.288 -2.772 -17.307 1.00 59.31 73 PRO A CA 1
ATOM 556 C C . PRO A 1 73 ? 22.554 -1.263 -17.169 1.00 59.31 73 PRO A C 1
ATOM 558 O O . PRO A 1 73 ? 23.138 -0.632 -18.045 1.00 59.31 73 PRO A O 1
ATOM 561 N N . GLY A 1 74 ? 22.063 -0.656 -16.086 1.00 68.88 74 GLY A N 1
ATOM 562 C CA . GLY A 1 74 ? 22.268 0.761 -15.784 1.00 68.88 74 GLY A CA 1
ATOM 563 C C . GLY A 1 74 ? 21.360 1.282 -14.669 1.00 68.88 74 GLY A C 1
ATOM 564 O O . GLY A 1 74 ? 20.165 0.988 -14.630 1.00 68.88 74 GLY A O 1
ATOM 565 N N . ALA A 1 75 ? 21.919 2.106 -13.778 1.00 72.31 75 ALA A N 1
ATOM 566 C CA . ALA A 1 75 ? 21.191 2.710 -12.657 1.00 72.31 75 ALA A CA 1
ATOM 567 C C . ALA A 1 75 ? 19.997 3.581 -13.108 1.00 72.31 75 ALA A C 1
ATOM 569 O O . ALA A 1 75 ? 18.992 3.665 -12.404 1.00 72.31 75 ALA A O 1
ATOM 570 N N . GLU A 1 76 ? 20.074 4.176 -14.302 1.00 76.06 76 GLU A N 1
ATOM 571 C CA . GLU A 1 76 ? 18.993 4.969 -14.903 1.00 76.06 76 GLU A CA 1
ATOM 572 C C . GLU A 1 76 ? 17.731 4.131 -15.155 1.00 76.06 76 GLU A C 1
ATOM 574 O O . GLU A 1 76 ? 16.620 4.551 -14.831 1.00 76.06 76 GLU A O 1
ATOM 579 N N . GLY A 1 77 ? 17.898 2.910 -15.672 1.00 74.50 77 GLY A N 1
ATOM 580 C CA . GLY A 1 77 ? 16.791 2.007 -15.977 1.00 74.50 77 GLY A CA 1
ATOM 581 C C . GLY A 1 77 ? 16.079 1.487 -14.731 1.00 74.50 77 GLY A C 1
ATOM 582 O O . GLY A 1 77 ? 14.851 1.412 -14.687 1.00 74.50 77 GLY A O 1
ATOM 583 N N . VAL A 1 78 ? 16.856 1.197 -13.688 1.00 78.69 78 VAL A N 1
ATOM 584 C CA . VAL A 1 78 ? 16.343 0.811 -12.370 1.00 78.69 78 VAL A CA 1
ATOM 585 C C . VAL A 1 78 ? 15.569 1.957 -11.720 1.00 78.69 78 VAL A C 1
ATOM 587 O O . VAL A 1 78 ? 14.466 1.738 -11.216 1.00 78.69 78 VAL A O 1
ATOM 590 N N . GLY A 1 79 ? 16.105 3.181 -11.773 1.00 81.88 79 GLY A N 1
ATOM 591 C CA . GLY A 1 79 ? 15.419 4.369 -11.265 1.00 81.88 79 GLY A CA 1
ATOM 592 C C . GLY A 1 79 ? 14.100 4.633 -11.995 1.00 81.88 79 GLY A C 1
ATOM 593 O O . GLY A 1 79 ? 13.093 4.949 -11.357 1.00 81.88 79 GLY A O 1
ATOM 594 N N . PHE A 1 80 ? 14.067 4.430 -13.315 1.00 83.69 80 PHE A N 1
ATOM 595 C CA . PHE A 1 80 ? 12.840 4.548 -14.101 1.00 83.69 80 PHE A CA 1
ATOM 596 C C . PHE A 1 80 ? 11.793 3.496 -13.703 1.00 83.69 80 PHE A C 1
ATOM 598 O O . PHE A 1 80 ? 10.634 3.843 -13.477 1.00 83.69 80 PHE A O 1
ATOM 605 N N . LEU A 1 81 ? 12.197 2.229 -13.546 1.00 83.62 81 LEU A N 1
ATOM 606 C CA . LEU A 1 81 ? 11.302 1.154 -13.102 1.00 83.62 81 LEU A CA 1
ATOM 607 C C . LEU A 1 81 ? 10.739 1.421 -11.701 1.00 83.62 81 LEU A C 1
ATOM 609 O O . LEU A 1 81 ? 9.531 1.328 -11.498 1.00 83.62 81 LEU A O 1
ATOM 613 N N . ALA A 1 82 ? 11.594 1.808 -10.753 1.00 84.75 82 ALA A N 1
ATOM 614 C CA . ALA A 1 82 ? 11.171 2.168 -9.401 1.00 84.75 82 ALA A CA 1
ATOM 615 C C . ALA A 1 82 ? 10.207 3.368 -9.401 1.00 84.75 82 ALA A C 1
ATOM 617 O O . ALA A 1 82 ? 9.261 3.411 -8.618 1.00 84.75 82 ALA A O 1
ATOM 618 N N . SER A 1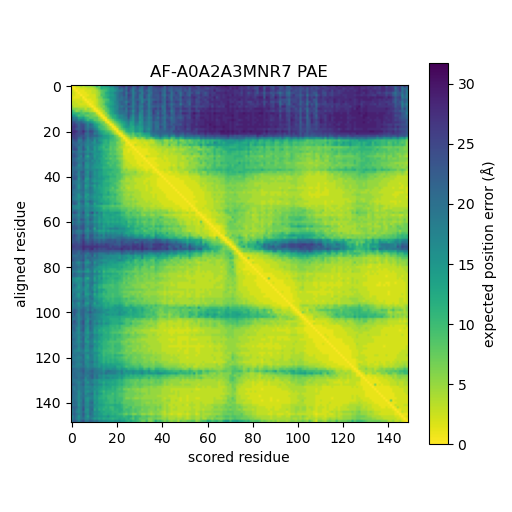 83 ? 10.395 4.320 -10.320 1.00 88.38 83 SER A N 1
ATOM 619 C CA . SER A 1 83 ? 9.490 5.466 -10.459 1.00 88.38 83 SER A CA 1
ATOM 620 C C . SER A 1 83 ? 8.092 5.062 -10.932 1.00 88.38 83 SER A C 1
ATOM 622 O O . SER A 1 83 ? 7.126 5.729 -10.568 1.00 88.38 83 SER A O 1
ATOM 624 N N . MET A 1 84 ? 7.951 3.976 -11.704 1.00 89.75 84 MET A N 1
ATOM 625 C CA . MET A 1 84 ? 6.636 3.497 -12.154 1.00 89.75 84 MET A CA 1
ATOM 626 C C . MET A 1 84 ? 5.738 3.083 -10.985 1.00 89.75 84 MET A C 1
ATOM 628 O O . MET A 1 84 ? 4.554 3.413 -11.002 1.00 89.75 84 MET A O 1
ATOM 632 N N . ASP A 1 85 ? 6.297 2.435 -9.959 1.00 90.00 85 ASP A N 1
ATOM 633 C CA . ASP A 1 85 ? 5.570 2.102 -8.725 1.00 90.00 85 ASP A CA 1
ATOM 634 C C . ASP A 1 85 ? 5.060 3.373 -8.025 1.00 90.00 85 ASP A C 1
ATOM 636 O O . ASP A 1 85 ? 3.867 3.506 -7.745 1.00 90.00 85 ASP A O 1
ATOM 640 N N . GLY A 1 86 ? 5.924 4.381 -7.864 1.00 89.56 86 GLY A N 1
ATOM 641 C CA . GLY A 1 86 ? 5.540 5.671 -7.281 1.00 89.56 86 GLY A CA 1
ATOM 642 C C . GLY A 1 86 ? 4.471 6.420 -8.088 1.00 89.56 86 GLY A C 1
ATOM 643 O O . GLY A 1 86 ? 3.523 6.960 -7.515 1.00 89.56 86 GLY A O 1
ATOM 644 N N . VAL A 1 87 ? 4.575 6.423 -9.421 1.00 94.19 87 VAL A N 1
ATOM 645 C CA . VAL A 1 87 ? 3.562 7.015 -10.314 1.00 94.19 87 VAL A CA 1
ATOM 646 C C . VAL A 1 87 ? 2.224 6.286 -10.171 1.00 94.19 87 VAL A C 1
ATOM 648 O O . VAL A 1 87 ? 1.179 6.931 -10.052 1.00 94.19 87 VAL A O 1
ATOM 651 N N . GLY A 1 88 ? 2.248 4.954 -10.124 1.00 92.19 88 GLY A N 1
ATOM 652 C CA . GLY A 1 88 ? 1.071 4.133 -9.856 1.00 92.19 88 GLY A CA 1
ATOM 653 C C . GLY A 1 88 ? 0.409 4.484 -8.527 1.00 92.19 88 GLY A C 1
ATOM 654 O O . GLY A 1 88 ? -0.798 4.728 -8.482 1.00 92.19 88 GLY A O 1
ATOM 655 N N . ALA A 1 89 ? 1.204 4.590 -7.461 1.00 92.56 89 ALA A N 1
ATOM 656 C CA . ALA A 1 89 ? 0.725 4.959 -6.132 1.00 92.56 89 ALA A CA 1
ATOM 657 C C . ALA A 1 89 ? 0.123 6.368 -6.094 1.00 92.56 89 ALA A C 1
ATOM 659 O O . ALA A 1 89 ? -0.917 6.572 -5.466 1.00 92.56 89 ALA A O 1
ATOM 660 N N . PHE A 1 90 ? 0.714 7.325 -6.811 1.00 93.94 90 PHE A N 1
ATOM 661 C CA . PHE A 1 90 ? 0.179 8.680 -6.930 1.00 93.94 90 PHE A CA 1
ATOM 662 C C . PHE A 1 90 ? -1.210 8.696 -7.583 1.00 93.94 90 PHE A C 1
ATOM 664 O O . PHE A 1 90 ? -2.156 9.262 -7.028 1.00 93.94 90 PHE A O 1
ATOM 671 N N . PHE A 1 91 ? -1.364 8.038 -8.736 1.00 94.56 91 PHE A N 1
ATOM 672 C CA . PHE A 1 91 ? -2.665 7.953 -9.404 1.00 94.56 91 PHE A CA 1
ATOM 673 C C . PHE A 1 91 ? -3.676 7.135 -8.602 1.00 94.56 91 PHE A C 1
ATOM 675 O O . PHE A 1 91 ? -4.850 7.502 -8.550 1.00 94.56 91 PHE A O 1
ATOM 682 N N . GLY A 1 92 ? -3.230 6.066 -7.944 1.00 91.81 92 GLY A N 1
ATOM 683 C CA . GLY A 1 92 ? -4.064 5.253 -7.069 1.00 91.81 92 GLY A CA 1
ATOM 684 C C . GLY A 1 92 ? -4.610 6.062 -5.892 1.00 91.81 92 GLY A C 1
ATOM 685 O O . GLY A 1 92 ? -5.817 6.057 -5.652 1.00 91.81 92 GLY A O 1
ATOM 686 N N . ALA A 1 93 ? -3.762 6.861 -5.241 1.00 91.69 93 ALA A N 1
ATOM 687 C CA . ALA A 1 93 ? -4.175 7.759 -4.167 1.00 91.69 93 ALA A CA 1
ATOM 688 C C . ALA A 1 93 ? -5.191 8.806 -4.651 1.00 91.69 93 ALA A C 1
ATOM 690 O O . ALA A 1 93 ? -6.178 9.064 -3.962 1.00 91.69 93 ALA A O 1
ATOM 691 N N . LEU A 1 94 ? -5.004 9.370 -5.850 1.00 92.75 94 LEU A N 1
ATOM 692 C CA . LEU A 1 94 ? -5.952 10.322 -6.438 1.00 92.75 94 LEU A CA 1
ATOM 693 C C . LEU A 1 94 ? -7.305 9.668 -6.771 1.00 92.75 94 LEU A C 1
ATOM 695 O O . LEU A 1 94 ? -8.359 10.239 -6.486 1.00 92.75 94 LEU A O 1
ATOM 699 N N . LEU A 1 95 ? -7.283 8.457 -7.332 1.00 90.75 95 LEU A N 1
ATOM 700 C CA . LEU A 1 95 ? -8.477 7.649 -7.603 1.00 90.75 95 LEU A CA 1
ATOM 701 C C . LEU A 1 95 ? -9.243 7.342 -6.319 1.00 90.75 95 LEU A C 1
ATOM 703 O O . LEU A 1 95 ? -10.462 7.493 -6.272 1.00 90.75 95 LEU A O 1
ATOM 707 N N . ILE A 1 96 ? -8.532 6.946 -5.270 1.00 89.81 96 ILE A N 1
ATOM 708 C CA . ILE A 1 96 ? -9.110 6.694 -3.953 1.00 89.81 96 ILE A CA 1
ATOM 709 C C . ILE A 1 96 ? -9.714 7.981 -3.390 1.00 89.81 96 ILE A C 1
ATOM 711 O O . ILE A 1 96 ? -10.874 7.974 -2.989 1.00 89.81 96 ILE A O 1
ATOM 715 N N . ALA A 1 97 ? -8.985 9.095 -3.421 1.00 88.69 97 ALA A N 1
ATOM 716 C CA . ALA A 1 97 ? -9.477 10.373 -2.919 1.00 88.69 97 ALA A CA 1
ATOM 717 C C . ALA A 1 97 ? -10.750 10.849 -3.646 1.00 88.69 97 ALA A C 1
ATOM 719 O O . ALA A 1 97 ? -11.624 11.445 -3.020 1.00 88.69 97 ALA A O 1
ATOM 720 N N . GLY A 1 98 ? -10.872 10.581 -4.951 1.00 88.88 98 GLY A N 1
ATOM 721 C CA . GLY A 1 98 ? -12.029 10.995 -5.748 1.00 88.88 98 GLY A CA 1
ATOM 722 C C . GLY A 1 98 ? -13.215 10.022 -5.738 1.00 88.88 98 GLY A C 1
ATOM 723 O O . GLY A 1 98 ? -14.361 10.462 -5.825 1.00 88.88 98 GLY A O 1
ATOM 724 N N . LEU A 1 99 ? -12.969 8.707 -5.687 1.00 86.25 99 LEU A N 1
ATOM 725 C CA . LEU A 1 99 ? -13.999 7.681 -5.923 1.00 86.25 99 LEU A CA 1
ATOM 726 C C . LEU A 1 99 ? -14.265 6.774 -4.715 1.00 86.25 99 LEU A C 1
ATOM 728 O O . LEU A 1 99 ? -15.282 6.064 -4.708 1.00 86.25 99 LEU A O 1
ATOM 732 N N . ALA A 1 100 ? -13.382 6.737 -3.714 1.00 85.75 100 ALA A N 1
ATOM 733 C CA . ALA A 1 100 ? -13.573 5.846 -2.580 1.00 85.75 100 ALA A CA 1
ATOM 734 C C . ALA A 1 100 ? -14.753 6.318 -1.723 1.00 85.75 100 ALA A C 1
ATOM 736 O O . ALA A 1 100 ? -14.895 7.488 -1.380 1.00 85.75 100 ALA A O 1
ATOM 737 N N . ARG A 1 101 ? -15.618 5.367 -1.367 1.00 86.31 101 ARG A N 1
ATOM 738 C CA . ARG A 1 101 ? -16.747 5.583 -0.457 1.00 86.31 101 ARG A CA 1
ATOM 739 C C . ARG A 1 101 ? -16.473 4.870 0.867 1.00 86.31 101 ARG A C 1
ATOM 741 O O . ARG A 1 101 ? -15.927 3.763 0.804 1.00 86.31 101 ARG A O 1
ATOM 748 N N . PRO A 1 102 ? -16.914 5.412 2.019 1.00 81.44 102 PRO A N 1
ATOM 749 C CA . PRO A 1 102 ? -16.694 4.806 3.336 1.00 81.44 102 PRO A CA 1
ATOM 750 C C . PRO A 1 102 ? -17.082 3.323 3.405 1.00 81.44 102 PRO A C 1
ATOM 752 O O . PRO A 1 102 ? -16.333 2.500 3.929 1.00 81.44 102 PRO A O 1
ATOM 755 N N . ASP A 1 103 ? -18.191 2.957 2.762 1.00 85.12 103 ASP A N 1
ATOM 756 C CA . ASP A 1 103 ? -18.717 1.584 2.719 1.00 85.12 103 ASP A CA 1
ATOM 757 C C . ASP A 1 103 ? -17.782 0.590 2.007 1.00 85.12 103 ASP A C 1
ATOM 759 O O . ASP A 1 103 ? -17.894 -0.627 2.168 1.00 85.12 103 ASP A O 1
ATOM 763 N N . ARG A 1 104 ? -16.865 1.095 1.173 1.00 86.12 104 ARG A N 1
ATOM 764 C CA . ARG A 1 104 ? -15.940 0.298 0.356 1.00 86.12 104 ARG A CA 1
ATOM 765 C C . ARG A 1 104 ? -14.508 0.325 0.868 1.00 86.12 104 ARG A C 1
ATOM 767 O O . ARG A 1 104 ? -13.702 -0.437 0.341 1.00 86.12 104 ARG A O 1
ATOM 774 N N . TYR A 1 105 ? -14.183 1.124 1.885 1.00 86.62 105 TYR A N 1
ATOM 775 C CA . TYR A 1 105 ? -12.801 1.276 2.343 1.00 86.62 105 TYR A CA 1
ATOM 776 C C . TYR A 1 105 ? -12.163 -0.050 2.759 1.00 86.62 105 TYR A C 1
ATOM 778 O O . TYR A 1 105 ? -11.056 -0.348 2.331 1.00 86.62 105 TYR A O 1
ATOM 786 N N . GLY A 1 106 ? -12.885 -0.903 3.493 1.00 85.88 106 GLY A N 1
ATOM 787 C CA . GLY A 1 106 ? -12.365 -2.223 3.869 1.00 85.88 106 GLY A CA 1
ATOM 788 C C . GLY A 1 106 ? -12.069 -3.123 2.662 1.00 85.88 106 GLY A C 1
ATOM 789 O O . GLY A 1 106 ? -11.068 -3.831 2.650 1.00 85.88 106 GLY A O 1
ATOM 790 N N . ARG A 1 107 ? -12.902 -3.069 1.612 1.00 88.00 107 ARG A N 1
ATOM 791 C CA . ARG A 1 107 ? -12.694 -3.863 0.387 1.00 88.00 107 ARG A CA 1
ATOM 792 C C . ARG A 1 107 ? -11.550 -3.315 -0.459 1.00 88.00 107 ARG A C 1
ATOM 794 O O . ARG A 1 107 ? -10.781 -4.105 -0.990 1.00 88.00 107 ARG A O 1
ATOM 801 N N . LEU A 1 108 ? -11.443 -1.991 -0.576 1.00 89.62 108 LEU A N 1
ATOM 802 C CA . LEU A 1 108 ? -10.344 -1.329 -1.282 1.00 89.62 108 LEU A CA 1
ATOM 803 C C . LEU A 1 108 ? -9.007 -1.579 -0.585 1.00 89.62 108 LEU A C 1
ATOM 805 O O . LEU A 1 108 ? -8.018 -1.838 -1.255 1.00 89.62 108 LEU A O 1
ATOM 809 N N . TYR A 1 109 ? -9.002 -1.582 0.745 1.00 89.69 109 TYR A N 1
ATOM 810 C CA . TYR A 1 109 ? -7.828 -1.881 1.551 1.00 89.69 109 TYR A CA 1
ATOM 811 C C . TYR A 1 109 ? -7.347 -3.327 1.359 1.00 89.69 109 TYR A C 1
ATOM 813 O O . TYR A 1 109 ? -6.218 -3.556 0.930 1.00 89.69 109 TYR A O 1
ATOM 821 N N . VAL A 1 110 ? -8.223 -4.315 1.582 1.00 90.88 110 VAL A N 1
ATOM 822 C CA . VAL A 1 110 ? -7.868 -5.737 1.413 1.00 90.88 110 VAL A CA 1
ATOM 823 C C . VAL A 1 110 ? -7.540 -6.060 -0.047 1.00 90.88 110 VAL A C 1
ATOM 825 O O . VAL A 1 110 ? -6.550 -6.733 -0.324 1.00 90.88 110 VAL A O 1
ATOM 828 N N . GLY A 1 111 ? -8.355 -5.571 -0.985 1.00 91.00 111 GLY A N 1
ATOM 829 C CA . GLY A 1 111 ? -8.150 -5.778 -2.417 1.00 91.00 111 GLY A CA 1
ATOM 830 C C . GLY A 1 111 ? -6.870 -5.119 -2.924 1.00 91.00 111 GLY A C 1
ATOM 831 O O . GLY A 1 111 ? -6.143 -5.738 -3.695 1.00 91.00 111 GLY A O 1
ATOM 832 N N . GLY A 1 112 ? -6.558 -3.914 -2.442 1.00 91.38 112 GLY A N 1
ATOM 833 C CA . GLY A 1 112 ? -5.330 -3.189 -2.757 1.00 91.38 112 GLY A CA 1
ATOM 834 C C . GLY A 1 112 ? -4.092 -3.963 -2.321 1.00 91.38 112 GLY A C 1
ATOM 835 O O . GLY A 1 112 ? -3.261 -4.306 -3.159 1.00 91.38 112 GLY A O 1
ATOM 836 N N . VAL A 1 113 ? -4.031 -4.362 -1.047 1.00 90.56 113 VAL A N 1
ATOM 837 C CA . VAL A 1 113 ? -2.921 -5.166 -0.505 1.00 90.56 113 VAL A CA 1
ATOM 838 C C . VAL A 1 113 ? -2.774 -6.507 -1.231 1.00 90.56 113 VAL A C 1
ATOM 840 O O . VAL A 1 113 ? -1.669 -6.877 -1.621 1.00 90.56 113 VAL A O 1
ATOM 843 N N . ALA A 1 114 ? -3.875 -7.225 -1.468 1.00 91.75 114 ALA A N 1
ATOM 844 C CA . ALA A 1 114 ? -3.833 -8.493 -2.194 1.00 91.75 114 ALA A CA 1
ATOM 845 C C . ALA A 1 114 ? -3.341 -8.312 -3.641 1.00 91.75 114 ALA A C 1
ATOM 847 O O . ALA A 1 114 ? -2.509 -9.089 -4.112 1.00 91.75 114 ALA A O 1
ATOM 848 N N . SER A 1 115 ? -3.821 -7.270 -4.330 1.00 93.12 115 SER A N 1
ATOM 849 C CA . SER A 1 115 ? -3.389 -6.949 -5.693 1.00 93.12 115 SER A CA 1
ATOM 850 C C . SER A 1 115 ? -1.911 -6.568 -5.750 1.00 93.12 115 SER A C 1
ATOM 852 O O . SER A 1 115 ? -1.208 -7.046 -6.636 1.00 93.12 115 SER A O 1
ATOM 854 N N . TYR A 1 116 ? -1.418 -5.807 -4.767 1.00 92.06 116 TYR A N 1
ATOM 855 C CA . TYR A 1 116 ? -0.010 -5.445 -4.645 1.00 92.06 116 TYR A CA 1
ATOM 856 C C . TYR A 1 116 ? 0.868 -6.695 -4.537 1.00 92.06 116 TYR A C 1
ATOM 858 O O . TYR A 1 116 ? 1.773 -6.893 -5.346 1.00 92.06 116 TYR A O 1
ATOM 866 N N . CYS A 1 117 ? 0.560 -7.588 -3.591 1.00 90.38 117 CYS A N 1
ATOM 867 C CA . CYS A 1 117 ? 1.326 -8.820 -3.398 1.00 90.38 117 CYS A CA 1
ATOM 868 C C . CYS A 1 117 ? 1.315 -9.713 -4.652 1.00 90.38 117 CYS A C 1
ATOM 870 O O . CYS A 1 117 ? 2.353 -10.254 -5.032 1.00 90.38 117 CYS A O 1
ATOM 872 N N . ALA A 1 118 ? 0.164 -9.847 -5.319 1.00 91.94 118 ALA A N 1
ATOM 873 C CA . ALA A 1 118 ? 0.048 -10.638 -6.544 1.00 91.94 118 ALA A CA 1
ATOM 874 C C . ALA A 1 118 ? 0.856 -10.038 -7.708 1.00 91.94 118 ALA A C 1
ATOM 876 O O . ALA A 1 118 ? 1.536 -10.767 -8.430 1.00 91.94 118 ALA A O 1
ATOM 877 N N . LEU A 1 119 ? 0.814 -8.714 -7.878 1.00 91.69 119 LEU A N 1
ATOM 878 C CA . LEU A 1 119 ? 1.547 -8.014 -8.934 1.00 91.69 119 LEU A CA 1
ATOM 879 C C . LEU A 1 119 ? 3.055 -8.012 -8.685 1.00 91.69 119 LEU A C 1
ATOM 881 O O . LEU A 1 119 ? 3.815 -8.164 -9.638 1.00 91.69 119 LEU A O 1
ATOM 885 N N . MET A 1 120 ? 3.496 -7.938 -7.427 1.00 88.06 120 MET A N 1
ATOM 886 C CA . MET A 1 120 ? 4.912 -8.095 -7.082 1.00 88.06 120 MET A CA 1
ATOM 887 C C . MET A 1 120 ? 5.421 -9.516 -7.339 1.00 88.06 120 MET A C 1
ATOM 889 O O . MET A 1 120 ? 6.521 -9.689 -7.866 1.00 88.06 120 MET A O 1
ATOM 893 N N . ALA A 1 121 ? 4.612 -10.539 -7.050 1.00 88.75 121 ALA A N 1
ATOM 894 C CA . ALA A 1 121 ? 4.944 -11.914 -7.421 1.00 88.75 121 ALA A CA 1
ATOM 895 C C . ALA A 1 121 ? 5.025 -12.089 -8.949 1.00 88.75 121 ALA A C 1
ATOM 897 O O . ALA A 1 121 ? 5.931 -12.755 -9.447 1.00 88.75 121 ALA A O 1
ATOM 898 N N . LEU A 1 122 ? 4.118 -11.451 -9.699 1.00 88.81 122 LEU A N 1
ATOM 899 C CA . LEU A 1 122 ? 4.160 -11.441 -11.161 1.00 88.81 122 LEU A CA 1
ATOM 900 C C . LEU A 1 122 ? 5.411 -10.722 -11.686 1.00 88.81 122 LEU A C 1
ATOM 902 O O . LEU A 1 122 ? 6.089 -11.257 -12.559 1.00 88.81 122 LEU A O 1
ATOM 906 N N . PHE A 1 123 ? 5.752 -9.556 -11.135 1.00 86.06 123 PHE A N 1
ATOM 907 C CA . PHE A 1 123 ? 6.959 -8.801 -11.483 1.00 86.06 123 PHE A CA 1
ATOM 908 C C . PHE A 1 123 ? 8.227 -9.651 -11.346 1.00 86.06 123 PHE A C 1
ATOM 910 O O . PHE A 1 123 ? 9.065 -9.645 -12.246 1.00 86.06 123 PHE A O 1
ATOM 917 N N . ALA A 1 124 ? 8.334 -10.450 -10.282 1.00 84.88 124 ALA A N 1
ATOM 918 C CA . ALA A 1 124 ? 9.476 -11.340 -10.073 1.00 84.88 124 ALA A CA 1
ATOM 919 C C . ALA A 1 124 ? 9.634 -12.423 -11.164 1.00 84.88 124 ALA A C 1
ATOM 921 O O . ALA A 1 124 ? 10.734 -12.942 -11.363 1.00 84.88 124 ALA A O 1
ATOM 922 N N . LEU A 1 125 ? 8.557 -12.767 -11.878 1.00 85.38 125 LEU A N 1
ATOM 923 C CA . LEU A 1 125 ? 8.550 -13.774 -12.945 1.00 85.38 125 LEU A CA 1
ATOM 924 C C . LEU A 1 125 ? 8.751 -13.176 -14.346 1.00 85.38 125 LEU A C 1
ATOM 926 O O . LEU A 1 125 ? 9.026 -13.922 -15.287 1.00 85.38 125 LEU A O 1
ATOM 930 N N . LEU A 1 126 ? 8.603 -11.858 -14.512 1.00 84.25 126 LEU A N 1
ATOM 931 C CA . LEU A 1 126 ? 8.618 -11.207 -15.821 1.00 84.25 126 LEU A CA 1
ATOM 932 C C . LEU A 1 126 ? 10.056 -10.972 -16.331 1.00 84.25 126 LEU A C 1
ATOM 934 O O . LEU A 1 126 ? 10.836 -10.275 -15.681 1.00 84.25 126 LEU A O 1
ATOM 938 N N . PRO A 1 127 ? 10.421 -11.491 -17.522 1.00 76.94 127 PRO A N 1
ATOM 939 C CA . PRO A 1 127 ? 11.774 -11.362 -18.069 1.00 76.94 127 PRO A CA 1
ATOM 940 C C . PRO A 1 127 ? 11.979 -10.113 -18.947 1.00 76.94 127 PRO A C 1
ATOM 942 O O . PRO A 1 127 ? 13.063 -9.927 -19.493 1.00 76.94 127 PRO A O 1
ATOM 945 N N . HIS A 1 128 ? 10.957 -9.270 -19.130 1.00 79.38 128 HIS A N 1
ATOM 946 C CA . HIS A 1 128 ? 10.988 -8.141 -20.068 1.00 79.38 128 HIS A CA 1
ATOM 947 C C . HIS A 1 128 ? 10.660 -6.808 -19.386 1.00 79.38 128 HIS A C 1
ATOM 949 O O . HIS A 1 128 ? 9.776 -6.736 -18.538 1.00 79.38 128 HIS A O 1
ATOM 955 N N . VAL A 1 129 ? 11.321 -5.728 -19.818 1.00 77.56 129 VAL A N 1
ATOM 956 C CA . VAL A 1 129 ? 11.263 -4.398 -19.174 1.00 77.56 129 VAL A CA 1
ATOM 957 C C . VAL A 1 129 ? 9.852 -3.812 -19.168 1.00 77.56 129 VAL A C 1
ATOM 959 O O . VAL A 1 129 ? 9.371 -3.347 -18.138 1.00 77.56 129 VAL A O 1
ATOM 962 N N . LEU A 1 130 ? 9.180 -3.837 -20.320 1.00 83.06 130 LEU A N 1
ATOM 963 C CA . LEU A 1 130 ? 7.878 -3.200 -20.503 1.00 83.06 130 LEU A CA 1
ATOM 964 C C . LEU A 1 130 ? 6.771 -3.822 -19.627 1.00 83.06 130 LEU A C 1
ATOM 966 O O . LEU A 1 130 ? 6.131 -3.070 -18.890 1.00 83.06 130 LEU A O 1
ATOM 970 N N . PRO A 1 131 ? 6.542 -5.154 -19.631 1.00 85.00 131 PRO A N 1
ATOM 971 C CA . PRO A 1 131 ? 5.535 -5.746 -18.754 1.00 85.00 131 PRO A CA 1
ATOM 972 C C . PRO A 1 131 ? 5.902 -5.601 -17.275 1.00 85.00 131 PRO A C 1
ATOM 974 O O . PRO A 1 131 ? 5.002 -5.426 -16.459 1.00 85.00 131 PRO A O 1
ATOM 977 N N . SER A 1 132 ? 7.191 -5.596 -16.921 1.00 85.94 132 SER A N 1
ATOM 978 C CA . SER A 1 132 ? 7.633 -5.334 -15.549 1.00 85.94 132 SER A CA 1
ATOM 979 C C . SER A 1 132 ? 7.309 -3.907 -15.095 1.00 85.94 132 SER A C 1
ATOM 981 O O . SER A 1 132 ? 6.816 -3.718 -13.987 1.00 85.94 132 SER A O 1
ATOM 983 N N . GLY A 1 133 ? 7.499 -2.906 -15.960 1.00 86.06 133 GLY A N 1
ATOM 984 C CA . GLY A 1 133 ? 7.101 -1.523 -15.681 1.00 86.06 133 GLY A CA 1
ATOM 985 C C . GLY A 1 133 ? 5.586 -1.362 -15.510 1.00 86.06 133 GLY A C 1
ATOM 986 O O . GLY A 1 133 ? 5.142 -0.691 -14.582 1.00 86.06 133 GLY A O 1
ATOM 987 N N . VAL A 1 134 ? 4.784 -2.027 -16.351 1.00 90.75 134 VAL A N 1
ATOM 988 C CA . VAL A 1 134 ? 3.315 -2.037 -16.212 1.00 90.75 134 VAL A CA 1
ATOM 989 C C . VAL A 1 134 ? 2.889 -2.740 -14.922 1.00 90.75 134 VAL A C 1
ATOM 991 O O . VAL A 1 134 ? 2.018 -2.234 -14.217 1.00 90.75 134 VAL A O 1
ATOM 994 N N . ALA A 1 135 ? 3.510 -3.872 -14.583 1.00 90.38 135 ALA A N 1
ATOM 995 C CA . ALA A 1 135 ? 3.233 -4.587 -13.341 1.00 90.38 135 ALA A CA 1
ATOM 996 C C . ALA A 1 135 ? 3.536 -3.721 -12.111 1.00 90.38 135 ALA A C 1
ATOM 998 O O . ALA A 1 135 ? 2.709 -3.677 -11.207 1.00 90.38 135 ALA A O 1
ATOM 999 N N . LEU A 1 136 ? 4.653 -2.983 -12.106 1.00 89.38 136 LEU A N 1
ATOM 1000 C CA . LEU A 1 136 ? 5.003 -2.049 -11.028 1.00 89.38 136 LEU A CA 1
ATOM 1001 C C . LEU A 1 136 ? 4.039 -0.864 -10.945 1.00 89.38 136 LEU A C 1
ATOM 1003 O O . LEU A 1 136 ? 3.610 -0.506 -9.855 1.00 89.38 136 LEU A O 1
ATOM 1007 N N . LEU A 1 137 ? 3.629 -0.291 -12.078 1.00 93.31 137 LEU A N 1
ATOM 1008 C CA . LEU A 1 137 ? 2.634 0.786 -12.089 1.00 93.31 137 LEU A CA 1
ATOM 1009 C C . LEU A 1 137 ? 1.299 0.318 -11.497 1.00 93.31 137 LEU A C 1
ATOM 1011 O O . LEU A 1 137 ? 0.700 1.002 -10.665 1.00 93.31 137 LEU A O 1
ATOM 1015 N N . LEU A 1 138 ? 0.834 -0.867 -11.894 1.00 93.31 138 LEU A N 1
ATOM 1016 C CA . LEU A 1 138 ? -0.377 -1.459 -11.330 1.00 93.31 138 LEU A CA 1
ATOM 1017 C C . LEU A 1 138 ? -0.188 -1.848 -9.858 1.00 93.31 138 LEU A C 1
ATOM 1019 O O . LEU A 1 138 ? -1.135 -1.719 -9.080 1.00 93.31 138 LEU A O 1
ATOM 1023 N N . ALA A 1 139 ? 1.009 -2.302 -9.469 1.00 92.25 139 ALA A N 1
ATOM 1024 C CA . ALA A 1 139 ? 1.330 -2.631 -8.086 1.00 92.25 139 ALA A CA 1
ATOM 1025 C C . ALA A 1 139 ? 1.197 -1.379 -7.225 1.00 92.25 139 ALA A C 1
ATOM 1027 O O . ALA A 1 139 ? 0.387 -1.386 -6.305 1.00 92.25 139 ALA A O 1
ATOM 1028 N N . GLY A 1 140 ? 1.853 -0.276 -7.588 1.00 90.75 140 GLY A N 1
ATOM 1029 C CA . GLY A 1 140 ? 1.727 1.004 -6.892 1.00 90.75 140 GLY A CA 1
ATOM 1030 C C . GLY A 1 140 ? 0.278 1.482 -6.779 1.00 90.75 140 GLY A C 1
ATOM 1031 O O . GLY A 1 140 ? -0.162 1.896 -5.702 1.00 90.75 140 GLY A O 1
ATOM 1032 N N . LEU A 1 141 ? -0.512 1.339 -7.853 1.00 92.50 141 LEU A N 1
ATOM 1033 C CA . LEU A 1 141 ? -1.946 1.646 -7.832 1.00 9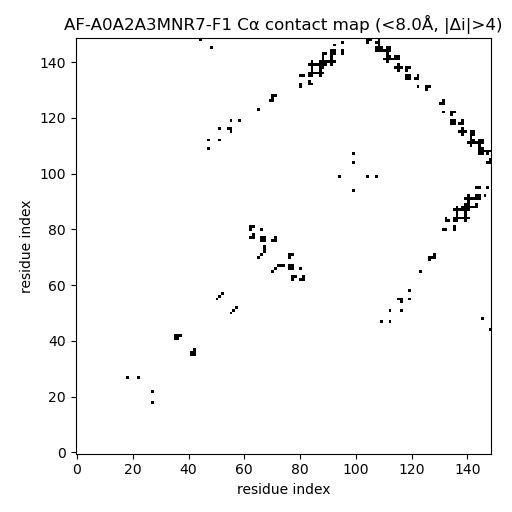2.50 141 LEU A CA 1
ATOM 1034 C C . LEU A 1 141 ? -2.686 0.816 -6.769 1.00 92.50 141 LEU A C 1
ATOM 1036 O O . LEU A 1 141 ? -3.439 1.376 -5.973 1.00 92.50 14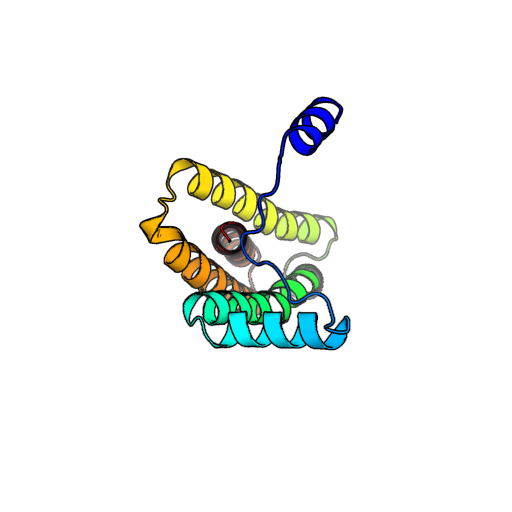1 LEU A O 1
ATOM 1040 N N . GLY A 1 142 ? -2.444 -0.495 -6.708 1.00 89.25 142 GLY A N 1
ATOM 1041 C CA . GLY A 1 142 ? -2.974 -1.375 -5.662 1.00 89.25 142 GLY A CA 1
ATOM 1042 C C . GLY A 1 142 ? -2.465 -1.028 -4.258 1.00 89.25 142 GLY A C 1
ATOM 1043 O O . GLY A 1 142 ? -3.245 -1.004 -3.304 1.00 89.25 142 GLY A O 1
ATOM 1044 N N . GLY A 1 143 ? -1.181 -0.684 -4.142 1.00 88.88 143 GLY A N 1
ATOM 1045 C CA . GLY A 1 143 ? -0.507 -0.308 -2.898 1.00 88.88 143 GLY A CA 1
ATOM 1046 C C . GLY A 1 143 ? -1.127 0.923 -2.245 1.00 88.88 143 GLY A C 1
ATOM 1047 O O . GLY A 1 143 ? -1.288 0.953 -1.029 1.00 88.88 143 GLY A O 1
ATOM 1048 N N . SER A 1 144 ? -1.596 1.893 -3.035 1.00 90.25 144 SER A N 1
ATOM 1049 C CA . SER A 1 144 ? -2.315 3.064 -2.503 1.00 90.25 144 SER A CA 1
ATOM 1050 C C . SER A 1 144 ? -3.585 2.704 -1.712 1.00 90.25 144 SER A C 1
ATOM 1052 O O . SER A 1 144 ? -3.974 3.440 -0.805 1.00 90.25 144 SER A O 1
ATOM 1054 N N . GLY A 1 145 ? -4.197 1.542 -1.985 1.00 87.50 145 GLY A N 1
ATOM 1055 C CA . GLY A 1 145 ? -5.329 1.018 -1.218 1.00 87.50 145 GLY A CA 1
ATOM 1056 C C . GLY A 1 145 ? -4.991 0.758 0.250 1.00 87.50 145 GLY A C 1
ATOM 1057 O O . GLY A 1 145 ? -5.861 0.906 1.109 1.00 87.50 145 GLY A O 1
ATOM 1058 N N . PHE A 1 146 ? -3.728 0.445 0.555 1.00 87.94 146 PHE A N 1
ATOM 1059 C CA . PHE A 1 146 ? -3.242 0.306 1.925 1.00 87.94 146 PHE A CA 1
ATOM 1060 C C . PHE A 1 146 ? -3.363 1.621 2.711 1.00 87.94 146 PHE A C 1
ATOM 1062 O O . PHE A 1 146 ? -3.748 1.596 3.872 1.00 87.94 146 PHE A O 1
ATOM 1069 N N . SER A 1 147 ? -3.126 2.770 2.071 1.00 85.25 147 SER A N 1
ATOM 1070 C CA . SER A 1 147 ? -3.154 4.096 2.709 1.00 85.25 147 SER A CA 1
ATOM 1071 C C . SER A 1 147 ? -4.559 4.621 3.050 1.00 85.25 147 SER A C 1
ATOM 1073 O O . SER A 1 147 ? -4.684 5.739 3.542 1.00 85.25 147 SER A O 1
ATOM 1075 N N . ILE A 1 148 ? -5.620 3.857 2.765 1.00 86.81 148 ILE A N 1
ATOM 1076 C CA . ILE A 1 148 ? -7.013 4.226 3.082 1.00 86.81 148 ILE A CA 1
ATOM 1077 C C . ILE A 1 148 ? -7.324 4.098 4.581 1.00 86.81 148 ILE A C 1
ATOM 1079 O O . ILE A 1 148 ? -8.224 4.782 5.075 1.00 86.81 148 ILE A O 1
ATOM 1083 N N . MET A 1 149 ? -6.644 3.180 5.272 1.00 82.19 149 MET A N 1
ATOM 1084 C CA . MET A 1 149 ? -6.851 2.836 6.686 1.00 82.19 149 MET A CA 1
ATOM 1085 C C . MET A 1 149 ? -5.657 3.284 7.517 1.00 82.19 149 MET A C 1
ATOM 1087 O O . MET A 1 149 ? -5.906 3.761 8.644 1.00 82.19 149 MET A O 1
#

Nearest PDB structures (foldseek):
  6kki-assembly1_A  TM=7.121E-01  e=1.746E+00  Escherichia coli K-12
  6kkj-assembly1_B  TM=7.655E-01  e=4.154E+00  Escherichia coli K-12
  7aar-assembly1_A  TM=6.716E-01  e=4.841E+00  Arabidopsis thaliana
  8tgj-assembly1_B  TM=4.938E-01  e=3.565E+00  Homo sapiens

Sequence (149 aa):
YLVAIGATLRLTYRNEAQAPSGEGVLGRVAAGVRLVLDDRRLTAIMIVTLIYNIFAWPTTSMVPVIGQDRLLPGAEGVGFLASMDGVGAFFGALLIAGLARPDRYGRLYVGGVASYCALMALFALLPHVLPSGVALLLAGLGGSGFSIM

Radius of gyration: 20.11 Å; Cα contacts (8 Å, |Δi|>4): 148; chains: 1; bounding box: 41×41×59 Å

Foldseek 3Di:
DVVVVVVVVPDPPPDPPPDPPPDDPVRVVVVVVVVCVVDPLSVLLVVLVVVCVVQVVVLLVCLLVCCCPFEDVDPVLSVLLSVLLVLLLVVLLVCCVVPPDPVCLSVLQNQLSVLLNVLSVVLSVDRYSVVNSVSSSPNSSSVNSNVSD

Solvent-accessible surface area (backbone atoms only — not comparable to full-atom values): 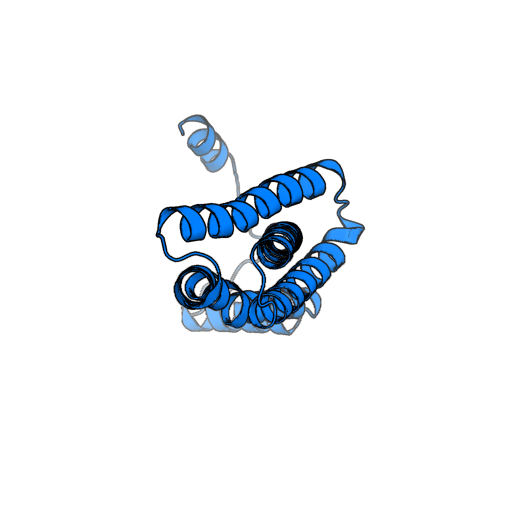8020 Å² total; per-residue (Å²): 111,72,66,60,52,58,54,57,75,66,56,80,80,79,69,84,76,75,70,72,93,80,66,53,74,66,52,54,52,52,52,53,53,49,54,35,65,73,34,68,66,52,37,49,53,51,52,53,50,50,48,42,59,68,54,47,60,59,49,61,69,43,48,50,56,53,25,48,76,64,55,31,92,44,73,68,51,26,52,52,43,56,46,28,22,52,54,18,24,52,53,25,41,51,48,42,74,75,67,64,45,84,94,42,46,70,57,43,26,55,49,10,44,53,45,20,53,53,28,52,56,49,37,75,72,49,80,47,55,67,67,30,33,52,29,31,21,53,17,17,27,19,42,30,24,50,76,77,116

Mean predicted aligned error: 9.67 Å

pLDDT: mean 82.29, std 11.11, range [44.31, 94.56]

Secondary structure (DSSP, 8-state):
-HHHHHHHHT----------TT--HHHHHHHHHHHHHH-HHHHHHHHHHHHIIIIIHHHHHHHHHHIIIII-SSHHHHHHHHHHHHHHHHHHHHHHHHH--GGGHHHHHHHHHHHHHHHHHHHHH--SHHHHHHHHHHHHHHHGGGGG-